Protein AF-A0A0N4XSI8-F1 (afdb_monomer_lite)

Organism: Nippostrongylus brasiliensis (NCBI:txid27835)

pLDDT: mean 77.13, std 18.0, range [39.56, 98.12]

Foldseek 3Di:
DDVVLVCLLLPDQDPPLQCFDPVDDPPDDGDPRSVHLVVVLQVVLVVVDDLSNDPVRNVVDPVSVVSVVVSVVSVVSSQVVCVVPPDDPCVVPVVVVVVVVPD

Structure (mmCIF, N/CA/C/O backbone):
data_AF-A0A0N4XSI8-F1
#
_entry.id   AF-A0A0N4XSI8-F1
#
loop_
_atom_site.group_PDB
_atom_site.id
_atom_site.type_symbol
_atom_site.label_atom_id
_atom_site.label_alt_id
_atom_site.label_comp_id
_atom_site.label_asym_id
_atom_site.label_entity_id
_atom_site.label_seq_id
_atom_site.pdbx_PDB_ins_code
_atom_site.Cartn_x
_atom_site.Cartn_y
_atom_site.Cartn_z
_atom_site.occupancy
_atom_site.B_iso_or_equiv
_atom_site.auth_seq_id
_atom_site.auth_comp_id
_atom_site.auth_asym_id
_atom_site.auth_atom_id
_atom_site.pdbx_PDB_model_num
ATOM 1 N N . MET A 1 1 ? -10.10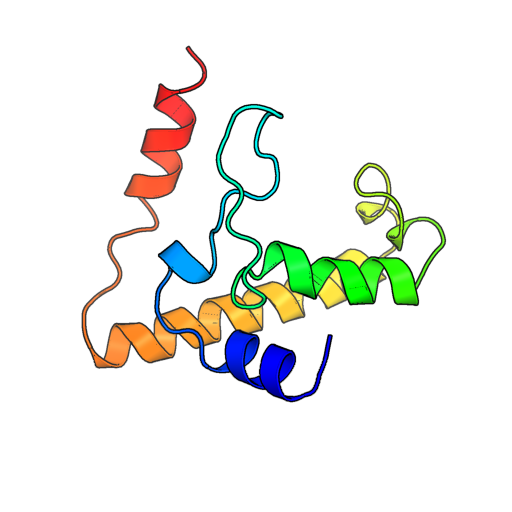7 -10.035 -4.096 1.00 69.19 1 MET A N 1
ATOM 2 C CA . MET A 1 1 ? -10.693 -8.970 -3.274 1.00 69.19 1 MET A CA 1
ATOM 3 C C . MET A 1 1 ? -12.095 -8.737 -3.788 1.00 69.19 1 MET A C 1
ATOM 5 O O . MET A 1 1 ? -12.257 -8.550 -4.988 1.00 69.19 1 MET A O 1
ATOM 9 N N . SER A 1 2 ? -13.079 -8.899 -2.921 1.00 82.69 2 SER A N 1
ATOM 10 C CA . SER A 1 2 ? -14.487 -8.593 -3.168 1.00 82.69 2 SER A CA 1
ATOM 11 C C . SER A 1 2 ? -14.829 -7.214 -2.599 1.00 82.69 2 SER A C 1
ATOM 13 O O . SER A 1 2 ? -14.048 -6.681 -1.817 1.00 82.69 2 SER A O 1
ATOM 15 N N . ASP A 1 3 ? -15.973 -6.636 -2.963 1.00 80.94 3 ASP A N 1
ATOM 16 C CA . ASP A 1 3 ? -16.363 -5.301 -2.476 1.00 80.94 3 ASP A CA 1
ATOM 17 C C . ASP A 1 3 ? -16.452 -5.250 -0.940 1.00 80.94 3 ASP A C 1
ATOM 19 O O . ASP A 1 3 ? -15.990 -4.299 -0.324 1.00 80.94 3 ASP A O 1
ATOM 23 N N . VAL A 1 4 ? -16.901 -6.337 -0.300 1.00 82.00 4 VAL A N 1
ATOM 24 C CA . VAL A 1 4 ? -16.915 -6.449 1.172 1.00 82.00 4 VAL A CA 1
ATOM 25 C C . VAL A 1 4 ? -15.515 -6.426 1.794 1.00 82.00 4 VAL A C 1
ATOM 27 O O . VAL A 1 4 ? -15.353 -5.997 2.932 1.00 82.00 4 VAL A O 1
ATOM 30 N N . ASP A 1 5 ? -14.497 -6.874 1.058 1.00 81.94 5 ASP A N 1
ATOM 31 C CA . ASP A 1 5 ? -13.105 -6.817 1.508 1.00 81.94 5 ASP A CA 1
ATOM 32 C C . ASP A 1 5 ? -12.550 -5.391 1.392 1.00 81.94 5 ASP A C 1
ATOM 34 O O . ASP A 1 5 ? -11.703 -4.996 2.190 1.00 81.94 5 ASP A O 1
ATOM 38 N N . VAL A 1 6 ? -13.029 -4.626 0.402 1.00 78.31 6 VAL A N 1
ATOM 39 C CA . VAL A 1 6 ? -12.688 -3.208 0.221 1.00 78.31 6 VAL A CA 1
ATOM 40 C C . VAL A 1 6 ? -13.290 -2.385 1.348 1.00 78.31 6 VAL A C 1
ATOM 42 O O . VAL A 1 6 ? -12.565 -1.636 1.997 1.00 78.31 6 VAL A O 1
ATOM 45 N N . ASP A 1 7 ? -14.580 -2.576 1.623 1.00 81.25 7 ASP A N 1
ATOM 46 C CA . ASP A 1 7 ? -15.267 -1.888 2.715 1.00 81.25 7 ASP A CA 1
ATOM 47 C C . ASP A 1 7 ? -14.597 -2.215 4.057 1.00 81.25 7 ASP A C 1
ATOM 49 O O . ASP A 1 7 ? -14.259 -1.312 4.816 1.00 81.25 7 ASP A O 1
ATOM 53 N N . ALA A 1 8 ? -14.260 -3.487 4.302 1.00 79.75 8 ALA A N 1
ATOM 54 C CA . ALA A 1 8 ? -13.537 -3.890 5.508 1.00 79.75 8 ALA A CA 1
ATOM 55 C C . ALA A 1 8 ? -12.165 -3.208 5.659 1.00 7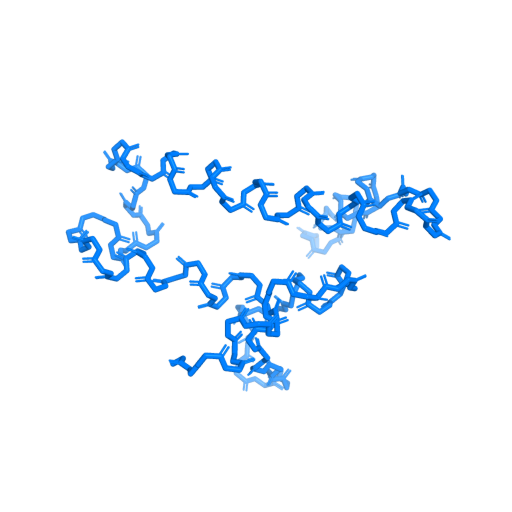9.75 8 ALA A C 1
ATOM 57 O O . ALA A 1 8 ? -11.736 -2.943 6.783 1.00 79.75 8 ALA A O 1
ATOM 58 N N . ALA A 1 9 ? -11.469 -2.934 4.553 1.00 77.38 9 ALA A N 1
ATOM 59 C CA . ALA A 1 9 ? -10.178 -2.257 4.576 1.00 77.38 9 ALA A CA 1
ATOM 60 C C . ALA A 1 9 ? -10.294 -0.738 4.776 1.00 77.38 9 ALA A C 1
ATOM 62 O O . ALA A 1 9 ? -9.386 -0.122 5.327 1.00 77.38 9 ALA A O 1
ATOM 63 N N . LEU A 1 10 ? -11.403 -0.133 4.347 1.00 78.94 10 LEU A N 1
ATOM 64 C CA . LEU A 1 10 ? -11.672 1.296 4.522 1.00 78.94 10 LEU A CA 1
ATOM 65 C C . LEU A 1 10 ? -12.297 1.617 5.887 1.00 78.94 10 LEU A C 1
ATOM 67 O O . LEU A 1 10 ? -12.082 2.702 6.419 1.00 78.94 10 LEU A O 1
ATOM 71 N N . GLU A 1 11 ? -13.054 0.680 6.456 1.00 79.69 11 GLU A N 1
ATOM 72 C CA . GLU A 1 11 ? -13.748 0.832 7.740 1.00 79.69 11 GLU A CA 1
ATOM 73 C C . GL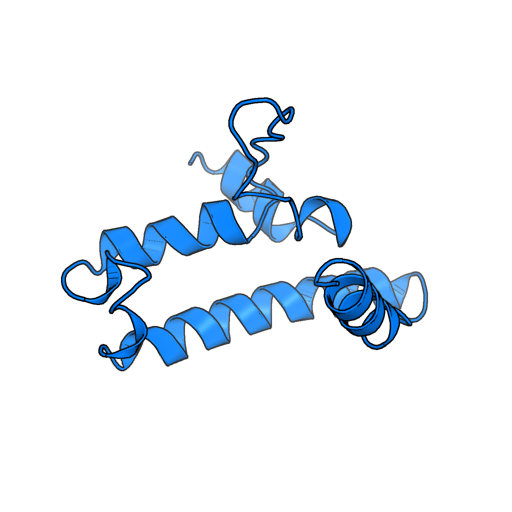U A 1 11 ? -12.938 0.339 8.942 1.00 79.69 11 GLU A C 1
ATOM 75 O O . GLU A 1 11 ? -13.399 0.458 10.076 1.00 79.69 11 GLU A O 1
ATOM 80 N N . THR A 1 12 ? -11.755 -0.249 8.740 1.00 77.12 12 THR A N 1
ATOM 81 C CA . THR A 1 12 ? -10.917 -0.652 9.875 1.00 77.12 12 THR A CA 1
ATOM 82 C C . THR A 1 12 ? -10.542 0.575 10.724 1.00 77.12 12 THR A C 1
ATOM 84 O O . THR A 1 12 ? -10.254 1.653 10.205 1.00 77.12 12 THR A O 1
ATOM 87 N N . THR A 1 13 ? -10.637 0.428 12.046 1.00 73.38 13 THR A N 1
ATOM 88 C CA . THR A 1 13 ? -10.396 1.485 13.047 1.00 73.38 13 THR A CA 1
ATOM 89 C C . THR A 1 13 ? -9.491 1.003 14.178 1.00 73.38 13 THR A C 1
ATOM 91 O O . THR A 1 13 ? -9.466 1.626 15.233 1.00 73.38 13 THR A O 1
ATOM 94 N N . ASP A 1 14 ? -8.889 -0.176 14.030 1.00 77.00 14 ASP A N 1
ATOM 95 C CA . ASP A 1 14 ? -7.927 -0.710 14.988 1.00 77.00 14 ASP A CA 1
ATOM 96 C C . ASP A 1 14 ? -6.580 -0.804 14.282 1.00 77.00 14 ASP A C 1
ATOM 98 O O . ASP A 1 14 ? -6.386 -1.597 13.353 1.00 77.00 14 ASP A O 1
ATOM 102 N N . ILE A 1 15 ? -5.640 0.001 14.760 1.00 78.19 15 ILE A N 1
ATOM 103 C CA . ILE A 1 15 ? -4.251 -0.000 14.329 1.00 78.19 15 ILE A CA 1
ATOM 104 C C . ILE A 1 15 ? -3.617 -1.402 14.280 1.00 78.19 15 ILE A C 1
ATOM 106 O O . ILE A 1 15 ? -2.783 -1.664 13.413 1.00 78.19 15 ILE A O 1
ATOM 110 N N . HIS A 1 16 ? -4.006 -2.331 15.161 1.00 77.75 16 HIS A N 1
ATOM 111 C CA . HIS A 1 16 ? -3.488 -3.702 15.176 1.00 77.75 16 HIS A CA 1
ATOM 112 C C . HIS A 1 16 ? -4.009 -4.554 14.015 1.00 77.75 16 HIS A C 1
ATOM 114 O O . HIS A 1 16 ? -3.272 -5.405 13.510 1.00 77.75 16 HIS A O 1
ATOM 120 N N . ASP A 1 17 ? -5.243 -4.305 13.571 1.00 80.50 17 ASP A N 1
ATOM 121 C CA . ASP A 1 17 ? -5.821 -4.938 12.384 1.00 80.50 17 ASP A CA 1
ATOM 122 C C . ASP A 1 17 ? -5.195 -4.363 11.101 1.00 80.50 17 ASP A C 1
ATOM 124 O O . ASP A 1 17 ? -5.046 -5.082 10.112 1.00 80.50 17 ASP A O 1
ATOM 128 N N . MET A 1 18 ? -4.802 -3.082 11.116 1.00 82.56 18 MET A N 1
ATOM 129 C CA . MET A 1 18 ? -4.159 -2.414 9.980 1.00 82.56 18 MET A CA 1
ATOM 130 C C . MET A 1 18 ? -2.673 -2.795 9.828 1.00 82.56 18 MET A C 1
ATOM 132 O O . MET A 1 18 ? -2.234 -3.105 8.717 1.00 82.56 18 MET A O 1
ATOM 136 N N . LEU A 1 19 ? -1.909 -2.823 10.931 1.00 84.75 19 LEU A N 1
ATOM 137 C CA . LEU A 1 19 ? -0.470 -3.148 10.994 1.00 84.75 19 LEU A CA 1
ATOM 138 C C . LEU A 1 19 ? -0.159 -4.647 11.148 1.00 84.75 19 LEU A C 1
ATOM 140 O O . LEU A 1 19 ? 0.827 -5.041 11.782 1.00 84.75 19 LEU A O 1
ATOM 144 N N . GLY A 1 20 ? -0.994 -5.512 10.580 1.00 80.81 20 GLY A N 1
ATOM 145 C CA . GLY A 1 20 ? -0.797 -6.955 10.685 1.00 80.81 20 GLY A CA 1
ATOM 146 C C . GLY A 1 20 ? 0.574 -7.427 10.177 1.00 80.81 20 GLY A C 1
ATOM 147 O O . GLY A 1 20 ? 1.148 -6.896 9.229 1.00 80.81 20 GLY A O 1
ATOM 148 N N . PHE A 1 21 ? 1.101 -8.486 10.794 1.00 79.75 21 PHE A N 1
ATOM 149 C CA . PHE A 1 21 ? 2.410 -9.046 10.453 1.00 79.75 21 PHE A CA 1
ATOM 150 C C . PHE A 1 21 ? 2.350 -9.938 9.198 1.00 79.75 21 PHE A C 1
ATOM 152 O O . PHE A 1 21 ? 2.085 -11.142 9.260 1.00 79.75 21 PHE A O 1
ATOM 159 N N . THR A 1 22 ? 2.621 -9.361 8.033 1.00 80.62 22 THR A N 1
ATOM 160 C CA . THR A 1 22 ? 2.510 -10.018 6.710 1.00 80.62 22 THR A CA 1
ATOM 161 C C . THR A 1 22 ? 3.723 -10.881 6.332 1.00 80.62 22 THR A C 1
ATOM 163 O O . THR A 1 22 ? 3.591 -11.949 5.710 1.00 80.62 22 THR A O 1
ATOM 166 N N . ALA A 1 23 ? 4.914 -10.487 6.793 1.00 80.38 23 ALA A N 1
ATOM 167 C CA . ALA A 1 23 ? 6.188 -11.169 6.580 1.00 80.38 23 ALA A CA 1
ATOM 168 C C . ALA A 1 23 ? 6.405 -12.350 7.547 1.00 80.38 23 ALA A C 1
ATOM 170 O O . ALA A 1 23 ? 7.539 -12.751 7.826 1.00 80.38 23 ALA A O 1
ATOM 171 N N . ALA A 1 24 ? 5.323 -12.941 8.068 1.00 74.25 24 ALA A N 1
ATOM 172 C CA . ALA A 1 24 ? 5.431 -13.984 9.074 1.00 74.25 24 ALA A CA 1
ATOM 173 C C . ALA A 1 24 ? 6.198 -15.220 8.586 1.00 74.25 24 ALA A C 1
ATOM 175 O O . ALA A 1 24 ? 5.915 -15.777 7.516 1.00 74.25 24 ALA A O 1
ATOM 176 N N . LYS A 1 25 ? 7.161 -15.667 9.409 1.00 75.31 25 LYS A N 1
ATOM 177 C CA . LYS A 1 25 ? 7.902 -16.925 9.218 1.00 75.31 25 LYS A CA 1
ATOM 178 C C . LYS A 1 25 ? 6.911 -18.089 9.127 1.00 75.31 25 LYS A C 1
ATOM 180 O O . LYS A 1 25 ? 5.864 -18.060 9.762 1.00 75.31 25 LYS A O 1
ATOM 185 N N . LYS A 1 26 ? 7.265 -19.152 8.393 1.00 72.94 26 LYS A N 1
ATOM 186 C CA . LYS A 1 26 ? 6.378 -20.297 8.073 1.00 72.94 26 LYS A CA 1
ATOM 187 C C . LYS A 1 26 ? 5.639 -20.932 9.269 1.00 72.94 26 LYS A C 1
ATOM 189 O O . LYS A 1 26 ? 4.618 -21.568 9.051 1.00 72.94 26 LYS A O 1
ATOM 194 N N . ALA A 1 27 ? 6.152 -20.791 10.493 1.00 77.81 27 ALA A N 1
ATOM 195 C CA . ALA A 1 27 ? 5.565 -21.352 11.713 1.00 77.81 27 ALA A CA 1
ATOM 196 C C . ALA A 1 27 ? 4.638 -20.386 12.484 1.00 77.81 27 ALA A C 1
ATOM 198 O O . ALA A 1 27 ? 4.078 -20.776 13.504 1.00 77.81 27 ALA A O 1
ATOM 199 N N . CYS A 1 28 ? 4.490 -19.135 12.041 1.00 74.56 28 CYS A N 1
ATOM 200 C CA . CYS A 1 28 ? 3.638 -18.150 12.698 1.00 74.56 28 CYS A CA 1
ATOM 201 C C . CYS A 1 28 ? 2.213 -18.212 12.116 1.00 74.56 28 CYS A C 1
ATOM 203 O O . CYS A 1 28 ? 2.072 -18.216 10.887 1.00 74.56 28 CYS A O 1
ATOM 205 N N . PRO A 1 29 ? 1.161 -18.261 12.957 1.00 71.06 29 PRO A N 1
ATOM 206 C CA . PRO A 1 29 ? -0.212 -18.110 12.493 1.00 71.06 29 PRO A CA 1
ATOM 207 C C . PRO A 1 29 ? -0.360 -16.777 11.750 1.00 71.06 29 PRO A C 1
ATOM 209 O O . PRO A 1 29 ? -0.214 -15.714 12.343 1.00 71.06 29 PRO A O 1
ATOM 212 N N . LYS A 1 30 ? -0.604 -16.835 10.437 1.00 67.44 30 LYS A N 1
ATOM 213 C CA . LYS A 1 30 ? -0.879 -15.640 9.634 1.00 67.44 30 LYS A CA 1
ATOM 214 C C . LYS A 1 30 ? -2.356 -15.314 9.730 1.00 67.44 30 LYS A C 1
ATOM 216 O O . LYS A 1 30 ? -3.170 -16.077 9.204 1.00 67.44 30 LYS A O 1
ATOM 221 N N . ASP A 1 31 ? -2.681 -14.173 10.321 1.00 68.56 31 ASP A N 1
ATOM 222 C CA . ASP A 1 31 ? -3.956 -13.543 10.020 1.00 68.56 31 ASP A CA 1
ATOM 223 C C . ASP A 1 31 ? -3.900 -13.016 8.575 1.00 68.56 31 ASP A C 1
ATOM 225 O O . ASP A 1 31 ? -2.932 -12.374 8.158 1.00 68.56 31 ASP A O 1
ATOM 229 N N . ARG A 1 32 ? -4.891 -13.394 7.767 1.00 70.69 32 ARG A N 1
ATOM 230 C CA . ARG A 1 32 ? -5.032 -12.993 6.358 1.00 70.69 32 ARG A CA 1
ATOM 231 C C . ARG A 1 32 ? -6.306 -12.178 6.203 1.00 70.69 32 ARG A C 1
ATOM 233 O O . ARG A 1 32 ? -7.173 -12.509 5.399 1.00 70.69 32 ARG A O 1
ATOM 240 N N . SER A 1 33 ? -6.407 -11.146 7.026 1.00 81.50 33 SER A N 1
ATOM 241 C CA . SER A 1 33 ? -7.482 -10.169 6.987 1.00 81.50 33 SER A CA 1
ATOM 242 C C . SER A 1 33 ? -7.218 -9.123 5.908 1.00 81.50 33 SER A C 1
ATOM 244 O O . SER A 1 33 ? -6.110 -8.600 5.801 1.00 81.50 33 SER A O 1
ATOM 246 N N . TRP A 1 34 ? -8.244 -8.774 5.133 1.00 83.38 34 TRP A N 1
ATOM 247 C CA . TRP A 1 34 ? -8.176 -7.665 4.175 1.00 83.38 34 TRP A CA 1
ATOM 248 C C . TRP A 1 34 ? -8.140 -6.288 4.841 1.00 83.38 34 TRP A C 1
ATOM 250 O O . TRP A 1 34 ? -7.856 -5.304 4.173 1.00 83.38 34 TRP A O 1
ATOM 260 N N . LYS A 1 35 ? -8.329 -6.232 6.164 1.00 84.94 35 LYS A N 1
ATOM 261 C CA . LYS A 1 35 ? -8.079 -5.034 6.971 1.00 84.94 35 LYS A CA 1
ATOM 262 C C . LYS A 1 35 ? -6.599 -4.646 7.026 1.00 84.94 35 LYS A C 1
ATOM 264 O O . LYS A 1 35 ? -6.287 -3.499 7.320 1.00 84.94 35 LYS A O 1
ATOM 269 N N . ILE A 1 36 ? -5.696 -5.592 6.752 1.00 87.94 36 ILE A N 1
ATOM 270 C CA . ILE A 1 36 ? -4.255 -5.346 6.779 1.00 87.94 36 ILE A CA 1
ATOM 271 C C . ILE A 1 36 ? -3.877 -4.563 5.524 1.00 87.94 36 ILE A C 1
ATOM 273 O O . ILE A 1 36 ? -3.936 -5.087 4.404 1.00 87.94 36 ILE A O 1
ATOM 277 N N . LEU A 1 37 ? -3.444 -3.318 5.727 1.00 88.75 37 LEU A N 1
ATOM 278 C CA . LEU A 1 37 ? -3.154 -2.363 4.656 1.00 88.75 37 LEU A CA 1
ATOM 279 C C . LEU A 1 37 ? -2.095 -2.898 3.687 1.00 88.75 37 LEU A C 1
ATOM 281 O O . LEU A 1 37 ? -2.187 -2.723 2.472 1.00 88.75 37 LEU A O 1
ATOM 285 N N . GLU A 1 38 ? -1.124 -3.646 4.205 1.00 89.81 38 GLU A N 1
ATOM 286 C CA . GLU A 1 38 ? -0.081 -4.230 3.376 1.00 89.81 38 GLU A CA 1
ATOM 287 C C . GLU A 1 38 ? -0.621 -5.273 2.373 1.00 89.81 38 GLU A C 1
ATOM 289 O O . GLU A 1 38 ? -0.120 -5.354 1.251 1.00 89.81 38 GLU A O 1
ATOM 294 N N . TYR A 1 39 ? -1.680 -6.027 2.689 1.00 88.31 39 TYR A N 1
ATOM 295 C CA . TYR A 1 39 ? -2.247 -6.971 1.717 1.00 88.31 39 TYR A CA 1
ATOM 296 C C . TYR A 1 39 ? -3.018 -6.275 0.596 1.00 88.31 39 TYR A C 1
ATOM 298 O O . TYR A 1 39 ? -2.979 -6.739 -0.545 1.00 88.31 39 TYR A O 1
ATOM 306 N N . ILE A 1 40 ? -3.695 -5.164 0.890 1.00 88.44 40 ILE A N 1
ATOM 307 C CA . ILE A 1 40 ? -4.468 -4.438 -0.124 1.00 88.44 40 ILE A CA 1
ATOM 308 C C . ILE A 1 40 ? -3.589 -3.522 -0.986 1.00 88.44 40 ILE A C 1
ATOM 310 O O . ILE A 1 40 ? -3.829 -3.431 -2.192 1.00 88.44 40 ILE A O 1
ATOM 314 N N . HIS A 1 41 ? -2.529 -2.915 -0.430 1.00 92.38 41 HIS A N 1
ATOM 315 C CA . HIS A 1 41 ? -1.643 -2.019 -1.189 1.00 92.38 41 HIS A CA 1
ATOM 316 C C . HIS A 1 41 ? -0.833 -2.756 -2.266 1.00 92.38 41 HIS A C 1
ATOM 318 O O . HIS A 1 41 ? -0.413 -2.141 -3.246 1.00 92.38 41 HIS A O 1
ATOM 324 N N . GLY A 1 42 ? -0.649 -4.073 -2.115 1.00 92.69 42 GLY A N 1
ATOM 325 C CA . GLY A 1 42 ? 0.049 -4.905 -3.091 1.00 92.69 42 GLY A CA 1
ATOM 326 C C . GLY A 1 42 ? -0.702 -5.051 -4.420 1.00 92.69 42 GLY A C 1
ATOM 327 O O . GLY A 1 42 ? -0.077 -5.265 -5.455 1.00 92.69 42 GLY A O 1
ATOM 328 N N . ASN A 1 43 ? -2.032 -4.896 -4.438 1.00 92.25 43 ASN A N 1
ATOM 329 C CA . ASN A 1 43 ? -2.813 -5.039 -5.672 1.00 92.25 43 ASN A CA 1
ATOM 330 C C . ASN A 1 43 ? -2.495 -3.930 -6.699 1.00 92.25 43 ASN A C 1
ATOM 332 O O . ASN A 1 43 ? -2.240 -4.271 -7.855 1.00 92.25 43 ASN A O 1
ATOM 336 N N . PRO A 1 44 ? -2.437 -2.635 -6.324 1.00 94.81 44 PRO A N 1
ATOM 337 C CA . PRO A 1 44 ? -1.944 -1.578 -7.211 1.00 94.81 44 PRO A CA 1
ATOM 338 C C . PRO A 1 44 ? -0.524 -1.801 -7.747 1.00 94.81 44 PRO A C 1
ATOM 340 O O . PRO A 1 44 ? -0.294 -1.569 -8.932 1.00 94.81 44 PRO A O 1
ATOM 343 N N . HIS A 1 45 ? 0.402 -2.315 -6.926 1.00 97.25 45 HIS A N 1
ATOM 344 C CA . HIS A 1 45 ? 1.752 -2.695 -7.372 1.00 97.25 45 HIS A CA 1
ATOM 345 C C . HIS A 1 45 ? 1.712 -3.710 -8.526 1.00 97.25 45 HIS A C 1
ATOM 347 O O . HIS A 1 45 ? 2.377 -3.534 -9.548 1.00 97.25 45 HIS A O 1
ATOM 353 N N . ILE A 1 46 ? 0.875 -4.745 -8.394 1.00 95.69 46 ILE A N 1
ATOM 354 C CA . ILE A 1 46 ? 0.684 -5.780 -9.421 1.00 95.69 46 ILE A CA 1
ATOM 355 C C . ILE A 1 46 ? -0.033 -5.222 -10.658 1.00 95.69 46 ILE A C 1
ATOM 357 O O . ILE A 1 46 ? 0.295 -5.608 -11.777 1.00 95.69 46 ILE A O 1
ATOM 361 N N . PHE A 1 47 ? -1.011 -4.333 -10.466 1.00 95.69 47 PHE A N 1
ATOM 362 C CA . PHE A 1 47 ? -1.782 -3.733 -11.555 1.00 95.69 47 PHE A CA 1
ATOM 363 C C . PHE A 1 47 ? -0.921 -2.858 -12.472 1.00 95.69 47 PHE A C 1
ATOM 365 O O . PHE A 1 47 ? -1.077 -2.932 -13.689 1.00 95.69 47 PHE A O 1
ATOM 372 N N . VAL A 1 48 ? -0.020 -2.049 -11.903 1.00 97.06 48 VAL A N 1
ATOM 373 C CA . VAL A 1 48 ? 0.893 -1.198 -12.682 1.00 97.06 48 VAL A CA 1
ATOM 374 C C . VAL A 1 48 ? 1.967 -2.038 -13.384 1.00 97.06 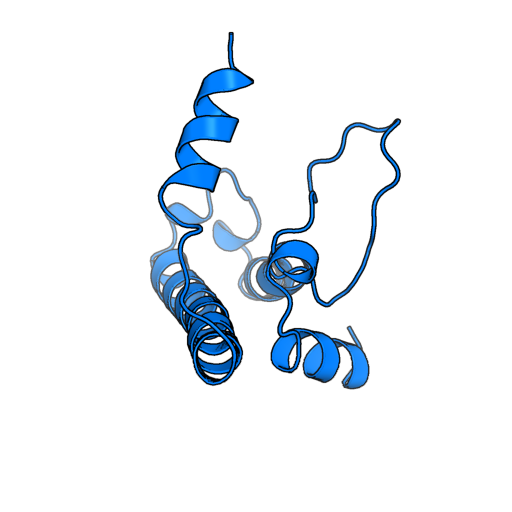48 VAL A C 1
ATOM 376 O O . VAL A 1 48 ? 2.203 -1.842 -14.575 1.00 97.06 48 VAL A O 1
ATOM 379 N N . GLY A 1 49 ? 2.564 -3.015 -12.689 1.00 95.25 49 GLY A N 1
ATOM 380 C CA . GLY A 1 49 ? 3.552 -3.930 -13.273 1.00 95.25 49 GLY A CA 1
ATOM 381 C C . GLY A 1 49 ? 4.970 -3.349 -13.382 1.00 95.25 49 GLY A C 1
ATOM 382 O O . GLY A 1 49 ? 5.318 -2.421 -12.663 1.00 95.25 49 GLY A O 1
ATOM 383 N N . GLU A 1 50 ? 5.808 -3.928 -14.251 1.00 95.75 50 GLU A N 1
ATOM 384 C CA . GLU A 1 50 ? 7.230 -3.558 -14.424 1.00 95.75 50 GLU A CA 1
ATOM 385 C C . GLU A 1 50 ? 7.979 -3.446 -13.080 1.00 95.75 50 GLU A C 1
ATOM 387 O O . GLU A 1 50 ? 7.895 -4.364 -12.263 1.00 95.75 50 GLU A O 1
ATOM 392 N N . ASP A 1 51 ? 8.688 -2.344 -12.817 1.00 97.38 51 ASP A N 1
ATOM 393 C CA . ASP A 1 51 ? 9.386 -2.121 -11.548 1.00 97.38 51 ASP A CA 1
ATOM 394 C C . ASP A 1 51 ? 8.421 -2.180 -10.350 1.00 97.38 51 ASP A C 1
ATOM 396 O O . ASP A 1 51 ? 8.771 -2.735 -9.306 1.00 97.38 51 ASP A O 1
ATOM 400 N N . MET A 1 52 ? 7.175 -1.711 -10.504 1.00 97.44 52 MET A N 1
ATOM 401 C CA . MET A 1 52 ? 6.177 -1.686 -9.429 1.00 97.44 52 MET A CA 1
ATOM 402 C C . MET A 1 52 ? 5.765 -3.075 -8.924 1.00 97.44 52 MET A C 1
ATOM 404 O O . MET A 1 52 ? 5.295 -3.150 -7.792 1.00 97.44 52 MET A O 1
ATOM 408 N N . ILE A 1 53 ? 5.977 -4.174 -9.667 1.00 96.38 53 ILE A N 1
ATOM 409 C CA . ILE A 1 53 ? 5.603 -5.529 -9.205 1.00 96.38 53 ILE A CA 1
ATOM 410 C C . ILE A 1 53 ? 6.546 -6.085 -8.130 1.00 96.38 53 ILE A C 1
ATOM 412 O O . ILE A 1 53 ? 6.180 -6.987 -7.373 1.00 96.38 53 ILE A O 1
ATOM 416 N N . SER A 1 54 ? 7.785 -5.595 -8.089 1.00 94.69 54 SER A N 1
ATOM 417 C CA . SER A 1 54 ? 8.846 -6.160 -7.264 1.00 94.69 54 SER A CA 1
ATOM 418 C C . SER A 1 54 ? 9.208 -5.193 -6.152 1.00 94.69 54 SER A C 1
ATOM 420 O O . SER A 1 54 ? 9.726 -4.107 -6.397 1.00 94.69 54 SER A O 1
ATOM 422 N N . THR A 1 55 ? 9.012 -5.621 -4.908 1.00 91.44 55 THR A N 1
ATOM 423 C CA . THR A 1 55 ? 9.286 -4.810 -3.710 1.00 91.44 55 THR A CA 1
ATOM 424 C C . THR A 1 55 ? 10.730 -4.307 -3.625 1.00 91.44 55 THR A C 1
ATOM 426 O O . THR A 1 55 ? 10.992 -3.302 -2.974 1.00 91.44 55 THR A O 1
ATOM 429 N N . GLY A 1 56 ? 11.679 -4.986 -4.279 1.00 95.88 56 GLY A N 1
ATOM 430 C CA . GLY A 1 56 ? 13.087 -4.583 -4.295 1.00 95.88 56 GLY A CA 1
ATOM 431 C C . GLY A 1 56 ? 13.426 -3.467 -5.286 1.00 95.88 56 GLY A C 1
ATOM 432 O O . GLY A 1 56 ? 14.502 -2.8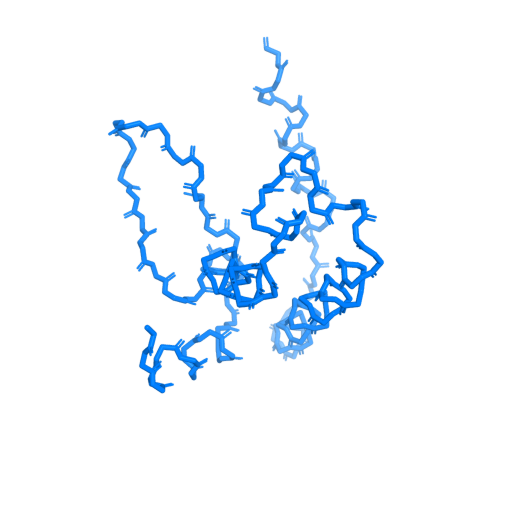86 -5.176 1.00 95.88 56 GLY A O 1
ATOM 433 N N . VAL A 1 57 ? 12.554 -3.186 -6.259 1.00 97.00 57 VAL A N 1
ATOM 434 C CA . VAL A 1 57 ? 12.813 -2.200 -7.326 1.00 97.00 57 VAL A CA 1
ATOM 435 C C . VAL A 1 57 ? 11.653 -1.239 -7.579 1.00 97.00 57 VAL A C 1
ATOM 437 O O . VAL A 1 57 ? 11.837 -0.275 -8.311 1.00 97.00 57 VAL A O 1
ATOM 440 N N . SER A 1 58 ? 10.499 -1.422 -6.933 1.00 97.75 58 SER A N 1
ATOM 441 C CA . SER A 1 58 ? 9.304 -0.597 -7.145 1.00 97.75 58 SER A CA 1
ATOM 442 C C . SER A 1 58 ? 9.536 0.895 -6.946 1.00 97.75 58 SER A C 1
ATOM 444 O O . SER A 1 58 ? 8.959 1.696 -7.667 1.00 97.75 58 SER A O 1
ATOM 446 N N . ALA A 1 59 ? 10.431 1.279 -6.034 1.00 97.56 59 ALA A N 1
ATOM 447 C CA . ALA A 1 59 ? 10.777 2.678 -5.786 1.00 97.56 59 ALA A CA 1
ATOM 448 C C . ALA A 1 59 ? 11.541 3.369 -6.938 1.00 97.56 59 ALA A C 1
ATOM 450 O O . ALA A 1 59 ? 11.757 4.579 -6.877 1.00 97.56 59 ALA A O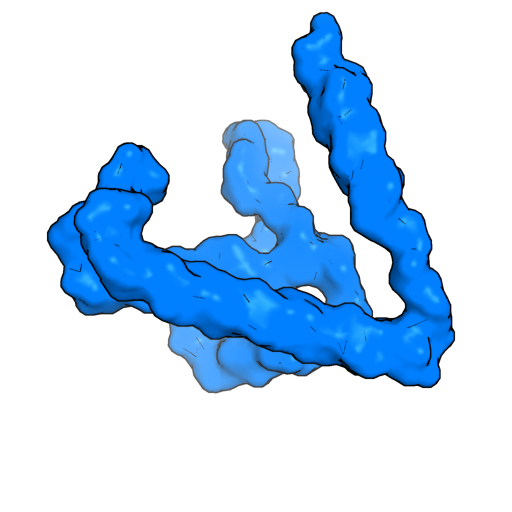 1
ATOM 451 N N . ASN A 1 60 ? 11.954 2.634 -7.978 1.00 98.00 60 ASN A N 1
ATOM 452 C CA . ASN A 1 60 ? 12.536 3.215 -9.191 1.00 98.00 60 ASN A CA 1
ATOM 453 C C . ASN A 1 60 ? 11.472 3.853 -10.105 1.00 98.00 60 ASN A C 1
ATOM 455 O O . ASN A 1 60 ? 11.812 4.726 -10.907 1.00 98.00 60 ASN A O 1
ATOM 459 N N . ASP A 1 61 ? 10.201 3.458 -9.976 1.00 97.75 61 ASP A N 1
ATOM 460 C CA . ASP A 1 61 ? 9.076 4.062 -10.693 1.00 97.75 61 ASP A CA 1
ATOM 461 C C . ASP A 1 61 ? 8.528 5.268 -9.897 1.00 97.75 61 ASP A C 1
ATOM 463 O O . ASP A 1 61 ? 8.137 5.108 -8.739 1.00 97.75 61 ASP A O 1
ATOM 467 N N . PRO A 1 62 ? 8.436 6.484 -10.471 1.00 97.31 62 PRO A N 1
ATOM 468 C CA . PRO A 1 62 ? 7.860 7.644 -9.788 1.00 97.31 62 PRO A CA 1
ATOM 469 C C . PRO A 1 62 ? 6.427 7.442 -9.264 1.00 97.31 62 PRO A C 1
ATOM 471 O O . PRO A 1 62 ? 6.043 8.092 -8.288 1.00 97.31 62 PRO A O 1
ATOM 474 N N . LEU A 1 63 ? 5.634 6.552 -9.879 1.00 97.62 63 LEU A N 1
ATOM 475 C CA . LEU A 1 63 ? 4.282 6.215 -9.416 1.00 97.62 63 LEU A CA 1
ATOM 476 C C . LEU A 1 63 ? 4.279 5.601 -8.016 1.00 97.62 63 LEU A C 1
ATOM 478 O O . LEU A 1 63 ? 3.281 5.738 -7.307 1.00 97.62 63 LEU A O 1
ATOM 482 N N . PHE A 1 64 ? 5.393 4.997 -7.592 1.00 98.12 64 PHE A N 1
ATOM 483 C CA . PHE A 1 64 ? 5.585 4.481 -6.242 1.00 98.12 64 PHE A CA 1
ATOM 484 C C . PHE A 1 64 ? 5.226 5.520 -5.183 1.00 98.12 64 PHE A C 1
ATOM 486 O O . PHE A 1 64 ? 4.452 5.243 -4.272 1.00 98.12 64 PHE A O 1
ATOM 493 N N . PHE A 1 65 ? 5.734 6.744 -5.332 1.00 97.75 65 PHE A N 1
ATOM 494 C CA . PHE A 1 65 ? 5.537 7.793 -4.336 1.00 97.75 65 PHE A CA 1
ATOM 495 C C . PHE A 1 65 ? 4.094 8.296 -4.303 1.00 97.75 65 PHE A C 1
ATOM 497 O O . PHE A 1 65 ? 3.585 8.606 -3.229 1.00 97.75 65 PHE A O 1
ATOM 504 N N . LEU A 1 66 ? 3.413 8.346 -5.451 1.00 97.88 66 LEU A N 1
ATOM 505 C CA . LEU A 1 66 ? 1.998 8.725 -5.510 1.00 97.88 66 LEU A CA 1
ATOM 506 C C . LEU A 1 66 ? 1.105 7.646 -4.893 1.00 97.88 66 LEU A C 1
ATOM 508 O O . LEU A 1 66 ? 0.204 7.967 -4.120 1.00 97.88 66 LEU A O 1
ATOM 512 N N . HIS A 1 67 ? 1.383 6.376 -5.197 1.00 96.38 67 HIS A N 1
ATOM 513 C CA . HIS A 1 67 ? 0.697 5.234 -4.595 1.00 96.38 67 HIS A CA 1
ATOM 514 C C . HIS A 1 67 ? 0.881 5.219 -3.077 1.00 96.38 67 HIS A C 1
ATOM 516 O O . HIS A 1 67 ? -0.100 5.192 -2.341 1.00 96.38 67 HIS A O 1
ATOM 522 N N . HIS A 1 68 ? 2.118 5.343 -2.594 1.00 96.69 68 HIS A N 1
ATOM 523 C CA . HIS A 1 68 ? 2.388 5.369 -1.158 1.00 96.69 68 HIS A CA 1
ATOM 524 C C . HIS A 1 68 ? 1.837 6.618 -0.461 1.00 96.69 68 HIS A C 1
ATOM 526 O O . HIS A 1 68 ? 1.342 6.492 0.647 1.00 96.69 68 HIS A O 1
ATOM 532 N N . SER A 1 69 ? 1.777 7.778 -1.125 1.00 96.31 69 SER A N 1
ATOM 533 C CA . SER A 1 69 ? 1.080 8.951 -0.565 1.00 96.31 69 SER A CA 1
ATOM 534 C C . SER A 1 69 ? -0.417 8.687 -0.352 1.00 96.31 69 SER A C 1
ATOM 536 O O . SER A 1 69 ? -1.009 9.181 0.603 1.00 96.31 69 SER A O 1
ATOM 538 N N . PHE A 1 70 ? -1.051 7.909 -1.236 1.00 93.44 70 PHE A N 1
ATOM 539 C CA . PHE A 1 70 ? -2.438 7.481 -1.045 1.00 93.44 70 PHE A CA 1
ATOM 540 C C . PHE A 1 70 ? -2.570 6.455 0.091 1.00 93.44 70 PHE A C 1
ATOM 542 O O . PHE A 1 70 ? -3.504 6.545 0.883 1.00 93.44 70 PHE A O 1
ATOM 549 N N . VAL A 1 71 ? -1.627 5.516 0.211 1.00 91.88 71 VAL A N 1
ATOM 550 C CA . VAL A 1 71 ? -1.569 4.572 1.341 1.00 91.88 71 VAL A CA 1
ATOM 551 C C . VAL A 1 71 ? -1.420 5.322 2.673 1.00 91.88 71 VAL A C 1
ATOM 553 O O . VAL A 1 71 ? -2.151 5.021 3.614 1.00 91.88 71 VAL A O 1
ATOM 556 N N . ASP A 1 72 ? -0.563 6.345 2.727 1.00 89.56 72 ASP A N 1
ATOM 557 C CA . ASP A 1 72 ? -0.375 7.209 3.899 1.00 89.56 72 ASP A CA 1
ATOM 558 C C . ASP A 1 72 ? -1.648 8.005 4.233 1.00 89.56 72 ASP A C 1
ATOM 560 O O . ASP A 1 72 ? -1.983 8.186 5.400 1.00 89.56 72 ASP A O 1
ATOM 564 N N . LEU A 1 73 ? -2.410 8.440 3.222 1.00 86.94 73 LEU A N 1
ATOM 565 C CA . LEU A 1 73 ? -3.711 9.081 3.434 1.00 86.94 73 LEU A CA 1
ATOM 566 C C . LEU A 1 73 ? -4.738 8.118 4.052 1.00 86.94 73 LEU A C 1
ATOM 568 O O . LEU A 1 73 ? -5.495 8.523 4.931 1.00 86.94 73 LEU A O 1
ATOM 572 N N . VAL A 1 74 ? -4.787 6.861 3.600 1.00 84.94 74 VAL A N 1
ATOM 573 C CA . VAL A 1 74 ? -5.675 5.835 4.181 1.00 84.94 74 VAL A CA 1
ATOM 574 C C . VAL A 1 74 ? -5.288 5.554 5.633 1.00 84.94 74 VAL A C 1
ATOM 576 O O . VAL A 1 74 ? -6.162 5.481 6.495 1.00 84.94 74 VAL A O 1
ATOM 579 N N . TRP A 1 75 ? -3.985 5.467 5.905 1.00 83.06 75 TRP A N 1
ATOM 580 C CA . TRP A 1 75 ? -3.434 5.332 7.250 1.00 83.06 75 TRP A CA 1
ATOM 581 C C . TRP A 1 75 ? -3.865 6.480 8.176 1.00 83.06 75 TRP A C 1
ATOM 583 O O . TRP A 1 75 ? -4.431 6.248 9.241 1.00 83.06 75 TRP A O 1
ATOM 593 N N . GLU A 1 76 ? -3.652 7.727 7.752 1.00 82.75 76 GLU A N 1
ATOM 594 C CA . GLU A 1 76 ? -4.069 8.927 8.493 1.00 82.75 76 GLU A CA 1
ATOM 595 C C . GLU A 1 76 ? -5.589 8.980 8.696 1.00 82.75 76 GLU A C 1
ATOM 597 O O . GLU A 1 76 ? -6.081 9.390 9.749 1.00 82.75 76 GLU A O 1
ATOM 602 N N . GLY A 1 77 ? -6.365 8.520 7.711 1.00 75.38 77 GLY A N 1
ATOM 603 C CA . GLY A 1 77 ? -7.816 8.383 7.830 1.00 75.38 77 GLY A CA 1
ATOM 604 C C . GLY A 1 77 ? -8.239 7.548 9.044 1.00 75.38 77 GLY A C 1
ATOM 605 O O . GLY A 1 77 ? -9.215 7.899 9.708 1.00 75.38 77 GLY A O 1
ATOM 606 N N . GLN A 1 78 ? -7.484 6.500 9.393 1.00 71.38 78 GLN A N 1
ATOM 607 C CA . GLN A 1 78 ? -7.738 5.732 10.613 1.00 71.38 78 GLN A CA 1
ATOM 608 C C . GLN A 1 78 ? -7.412 6.505 11.883 1.00 71.38 78 GLN A C 1
ATOM 610 O O . GLN A 1 78 ? -8.223 6.504 12.805 1.00 71.38 78 GLN A O 1
ATOM 615 N N . GLU A 1 79 ? -6.273 7.197 11.937 1.00 61.72 79 GLU A N 1
ATOM 616 C CA . GLU A 1 79 ? -5.884 7.977 13.117 1.00 61.72 79 GLU A CA 1
ATOM 617 C C . GLU A 1 79 ? -6.924 9.059 13.435 1.00 61.72 79 GLU A C 1
ATOM 619 O O . GLU A 1 79 ? -7.273 9.270 14.596 1.00 61.72 79 GLU A O 1
ATOM 624 N N . ASN A 1 80 ? -7.502 9.690 12.412 1.00 58.72 80 ASN A N 1
ATOM 625 C CA . ASN A 1 80 ? -8.594 10.652 12.570 1.00 58.72 80 ASN A CA 1
ATOM 626 C C . ASN A 1 80 ? -9.903 9.999 13.069 1.00 58.72 80 ASN A C 1
ATOM 628 O O . ASN A 1 80 ? -10.646 10.611 13.843 1.00 58.72 80 ASN A O 1
ATOM 632 N N . ASN A 1 81 ? -10.175 8.746 12.690 1.00 57.72 81 ASN A N 1
ATOM 633 C CA . ASN A 1 81 ? -11.307 7.978 13.217 1.00 57.72 81 ASN A CA 1
ATOM 634 C C . ASN A 1 81 ? -11.070 7.544 14.678 1.00 57.72 81 ASN A C 1
ATOM 636 O O . ASN A 1 81 ? -11.988 7.626 15.496 1.00 57.72 81 ASN A O 1
ATOM 640 N N . GLU A 1 82 ? -9.846 7.152 15.037 1.00 54.56 82 GLU A N 1
ATOM 641 C CA . GLU A 1 82 ? -9.450 6.764 16.399 1.00 54.56 82 GLU A CA 1
ATOM 642 C C . GLU A 1 82 ? -9.362 7.960 17.360 1.00 54.56 82 GLU A C 1
ATOM 644 O O . GLU A 1 82 ? -9.799 7.869 18.508 1.00 54.56 82 GLU A O 1
ATOM 649 N N . SER A 1 83 ? -8.867 9.116 16.908 1.00 51.56 83 SER A N 1
ATOM 650 C CA . SER A 1 83 ? -8.713 10.329 17.731 1.00 51.56 83 SER A CA 1
ATOM 651 C C . SER A 1 83 ? -10.032 11.045 18.038 1.00 51.56 83 SER A C 1
ATOM 653 O O . SER A 1 83 ? -10.092 11.859 18.963 1.00 51.56 83 SER A O 1
ATOM 655 N N . SER A 1 84 ? -11.125 10.654 17.374 1.00 51.88 84 SER A N 1
ATOM 656 C CA . SER A 1 84 ? -12.484 10.930 17.852 1.00 51.88 84 SER A CA 1
ATOM 657 C C . SER A 1 84 ? -12.846 10.153 19.137 1.00 51.88 84 SER A C 1
ATOM 659 O O . SER A 1 84 ? -13.790 10.536 19.829 1.00 51.88 84 SER A O 1
ATOM 661 N N . ASN A 1 85 ? -12.068 9.119 19.502 1.00 52.50 85 ASN A N 1
ATOM 662 C CA . ASN A 1 85 ? -12.298 8.240 20.652 1.00 52.50 85 ASN A CA 1
ATOM 663 C C . ASN A 1 85 ? -11.125 8.064 21.642 1.00 52.50 85 ASN A C 1
ATOM 665 O O . ASN A 1 85 ? -11.401 7.641 22.760 1.00 52.50 85 ASN A O 1
ATOM 669 N N . THR A 1 86 ? -9.856 8.382 21.349 1.00 48.47 86 THR A N 1
ATOM 670 C CA . THR A 1 86 ? -8.786 8.670 22.347 1.00 48.47 86 THR A CA 1
ATOM 671 C C . THR A 1 86 ? -7.462 9.064 21.667 1.00 48.47 86 THR A C 1
ATOM 673 O O . THR A 1 86 ? -7.188 8.676 20.543 1.00 48.47 86 THR A O 1
ATOM 676 N N . GLN A 1 87 ? -6.640 9.874 22.349 1.00 45.19 87 GLN A N 1
ATOM 677 C CA . GLN A 1 87 ? -5.381 10.468 21.854 1.00 45.19 87 GLN A CA 1
ATOM 678 C C . GLN A 1 87 ? -4.321 9.443 21.378 1.00 45.19 87 GLN A C 1
ATOM 680 O O . GLN A 1 87 ? -4.007 8.516 22.132 1.00 45.19 87 GLN A O 1
ATOM 685 N N . PRO A 1 88 ? -3.661 9.654 20.220 1.00 48.00 88 PRO A N 1
ATOM 686 C CA . PRO A 1 88 ? -2.657 8.733 19.701 1.00 48.00 88 PRO A CA 1
ATOM 687 C C . PRO A 1 88 ? -1.308 8.967 20.397 1.00 48.00 88 PRO A C 1
ATOM 689 O O . PRO A 1 88 ? -0.693 10.023 20.285 1.00 48.00 88 PRO A O 1
ATOM 692 N N . THR A 1 89 ? -0.828 7.966 21.140 1.00 47.97 89 THR A N 1
ATOM 693 C CA . THR A 1 89 ? 0.514 7.976 21.770 1.00 47.97 89 THR A CA 1
ATOM 694 C C . THR A 1 89 ? 1.403 6.844 21.232 1.00 47.97 89 THR A C 1
ATOM 696 O O . THR A 1 89 ? 2.246 6.315 21.952 1.00 47.97 89 THR A O 1
ATOM 699 N N . ILE A 1 90 ? 1.200 6.410 19.982 1.00 56.16 90 ILE A N 1
ATOM 700 C CA . ILE A 1 90 ? 1.776 5.144 19.480 1.00 56.16 90 ILE A CA 1
ATOM 701 C C . ILE A 1 90 ? 3.028 5.333 18.605 1.00 56.16 90 ILE A C 1
ATOM 703 O O . ILE A 1 90 ? 3.869 4.433 18.553 1.00 56.16 90 ILE A O 1
ATOM 707 N N . LEU A 1 91 ? 3.240 6.511 18.006 1.00 50.16 91 LEU A N 1
ATOM 708 C CA . LEU A 1 91 ? 4.441 6.778 17.198 1.00 50.16 91 LEU A CA 1
ATOM 709 C C . LEU A 1 91 ? 5.780 6.630 17.961 1.00 50.16 91 LEU A C 1
ATOM 711 O O . LEU A 1 91 ? 6.732 6.129 17.361 1.00 50.16 91 LEU A O 1
ATOM 715 N N . PRO A 1 92 ? 5.900 6.954 19.268 1.00 43.59 92 PRO A N 1
ATOM 716 C CA . PRO A 1 92 ? 7.151 6.719 19.992 1.00 43.59 92 PRO A CA 1
ATOM 717 C C . PRO A 1 92 ? 7.389 5.234 20.315 1.00 43.59 92 PRO A C 1
ATOM 719 O O . PRO A 1 92 ? 8.529 4.781 20.327 1.00 43.59 92 PRO A O 1
ATOM 722 N N . VAL A 1 93 ? 6.324 4.461 20.557 1.00 46.03 93 VAL A N 1
ATOM 723 C CA . VAL A 1 93 ? 6.416 3.095 21.109 1.00 46.03 93 VAL A CA 1
ATOM 724 C C . VAL A 1 93 ? 6.723 2.053 20.029 1.00 46.03 93 VAL A C 1
ATOM 726 O O . VAL A 1 93 ? 7.467 1.101 20.280 1.00 46.03 93 VAL A O 1
ATOM 729 N N . ALA A 1 94 ? 6.190 2.226 18.815 1.00 45.81 94 ALA A N 1
ATOM 730 C CA . ALA A 1 94 ? 6.437 1.298 17.709 1.00 45.81 94 ALA A CA 1
ATOM 731 C C . ALA A 1 94 ? 7.906 1.324 17.243 1.00 45.81 94 ALA A C 1
ATOM 733 O O . ALA A 1 94 ? 8.497 0.273 16.994 1.00 45.81 94 ALA A O 1
ATOM 734 N N . VAL A 1 95 ? 8.524 2.511 17.206 1.00 50.75 95 VAL A N 1
ATOM 735 C CA . VAL A 1 95 ? 9.940 2.683 16.838 1.00 50.75 95 VAL A CA 1
ATOM 736 C C . VAL A 1 95 ? 10.871 2.081 17.897 1.00 50.75 95 VAL A C 1
ATOM 738 O O . VAL A 1 95 ? 11.861 1.430 17.560 1.00 50.75 95 VAL A O 1
ATOM 741 N N . GLU A 1 96 ? 10.541 2.236 19.180 1.00 42.91 96 GLU A N 1
ATOM 742 C CA . GLU A 1 96 ? 11.370 1.737 20.282 1.00 42.91 96 GLU A CA 1
ATOM 743 C C . GLU A 1 96 ? 11.367 0.198 20.361 1.00 42.91 96 GLU A C 1
ATOM 745 O O . GLU A 1 96 ? 12.416 -0.419 20.564 1.00 42.91 96 GLU A O 1
ATOM 750 N N . ARG A 1 97 ? 10.217 -0.443 20.094 1.00 41.41 97 ARG A N 1
ATOM 751 C CA . ARG A 1 97 ? 10.104 -1.912 20.051 1.00 41.41 97 ARG A CA 1
ATOM 752 C C . ARG A 1 97 ? 10.902 -2.545 18.913 1.00 41.41 97 ARG A C 1
ATOM 754 O O . ARG A 1 97 ? 11.609 -3.519 19.162 1.00 41.41 97 ARG A O 1
ATOM 761 N N . ILE A 1 98 ? 10.851 -1.979 17.705 1.00 49.59 98 ILE A N 1
ATOM 762 C CA . ILE A 1 98 ? 11.605 -2.498 16.548 1.00 49.59 98 ILE A CA 1
ATOM 763 C C . ILE A 1 98 ? 13.119 -2.434 16.808 1.00 49.59 98 ILE A C 1
ATOM 765 O O . ILE A 1 98 ? 13.852 -3.349 16.442 1.00 49.59 98 ILE A O 1
ATOM 769 N N . SER A 1 99 ? 13.583 -1.396 17.509 1.00 45.75 99 SER A N 1
ATOM 770 C CA . SER A 1 99 ? 14.993 -1.246 17.888 1.00 45.75 99 SER A CA 1
ATOM 771 C C . SER A 1 99 ? 15.451 -2.293 18.919 1.00 45.75 99 SER A C 1
ATOM 773 O O . SER A 1 99 ? 16.603 -2.722 18.901 1.00 45.75 99 SER A O 1
ATOM 775 N N . SER A 1 100 ? 14.546 -2.750 19.794 1.00 46.41 100 SER A N 1
ATOM 776 C CA . SER A 1 100 ? 14.850 -3.747 20.834 1.00 46.41 100 SER A CA 1
ATOM 777 C C . SER A 1 100 ? 14.876 -5.204 20.351 1.00 46.41 100 SER A C 1
ATOM 779 O O . SER A 1 100 ? 15.476 -6.043 21.015 1.00 46.41 100 SER A O 1
ATOM 781 N N . GLU A 1 101 ? 14.267 -5.516 19.202 1.00 46.09 101 GLU A N 1
ATOM 782 C CA . GLU A 1 101 ? 14.224 -6.880 18.638 1.00 46.09 101 GLU A CA 1
ATOM 783 C C . GLU A 1 101 ? 15.323 -7.153 17.586 1.00 46.09 101 GLU A C 1
ATOM 785 O O . GLU A 1 101 ? 15.376 -8.237 17.004 1.00 46.09 101 GLU A O 1
ATOM 790 N N . LEU A 1 102 ? 16.213 -6.181 17.345 1.00 43.31 102 LEU A N 1
ATOM 791 C CA . LEU A 1 102 ? 17.348 -6.278 16.412 1.00 43.31 102 LEU A CA 1
ATOM 792 C C . LEU A 1 102 ? 18.719 -6.448 17.105 1.00 43.31 102 LEU A C 1
ATOM 794 O O . LEU A 1 102 ? 19.755 -6.297 16.452 1.00 43.31 102 LEU A O 1
ATOM 798 N N . GLN A 1 103 ? 18.736 -6.788 18.398 1.00 39.56 103 GLN A N 1
ATOM 799 C CA . GLN A 1 103 ? 19.923 -7.237 19.148 1.00 39.56 103 GLN A CA 1
ATOM 800 C C . GLN A 1 103 ? 19.833 -8.731 19.467 1.00 39.56 103 GLN A C 1
ATOM 802 O O . GLN A 1 103 ? 20.905 -9.377 19.488 1.00 39.56 103 GLN A O 1
#

InterPro domains:
  IPR002227 Tyrosinase copper-binding domain [PF00264] (30-76)
  IPR002227 Tyrosinase copper-binding domain [PS00498] (61-72)
  IPR008922 Di-copper centre-containing domain superfamily [G3DSA:1.10.1280.10] (2-92)
  IPR008922 Di-copper centre-containing domain superfamily [SSF48056] (35-76)
  IPR050316 Tyrosinase and Hemocyanin [PTHR11474] (16-76)

Sequence (103 aa):
MSDVDVDAALETTDIHDMLGFTAAKKACPKDRSWKILEYIHGNPHIFVGEDMISTGVSANDPLFFLHHSFVDLVWEGQENNESSNTQPTILPVAVERISSELQ

Secondary structure (DSSP, 8-state):
--HHHHHHHHS---HHHHS--TT--TTS-----TT-HHHHHHHHHHHH-GGGG-TTTGGGSTHHHHHHHHHHHHHHHHHHHHHTTS----HHHHHHHHHHT--

Radius of gyration: 15.18 Å; chains: 1; bounding box: 37×32×37 Å